Protein AF-A0A836XEV3-F1 (afdb_monomer)

Secondary structure (DSSP, 8-state):
----PPP-SPPPPPSEEEEEEE-TT-SSPEEEEESSHHHHHHHHHHTTTSEEEEEEEEETTEE-SGGGTTPBP-

Solvent-accessible surface area (backbone atoms only — not comparable to full-atom values): 4413 Å² tot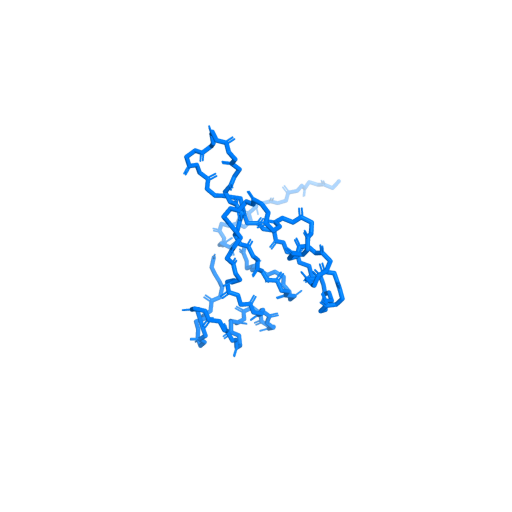al; per-residue (Å²): 132,88,81,70,86,78,81,84,71,76,70,57,53,72,64,25,41,33,33,36,38,29,54,92,96,46,92,67,66,45,80,47,77,29,78,45,73,68,55,46,52,52,46,52,63,75,37,61,92,37,57,65,41,78,41,27,35,28,52,94,34,26,22,77,34,58,86,48,47,80,38,73,49,104

Structure (mmCIF, N/CA/C/O backbone):
data_AF-A0A836XEV3-F1
#
_entry.id   AF-A0A836XEV3-F1
#
loop_
_atom_site.group_PDB
_atom_site.id
_atom_site.type_symbol
_atom_site.label_atom_id
_atom_site.label_alt_id
_atom_site.label_comp_id
_atom_site.label_asym_id
_atom_site.label_entity_id
_atom_site.label_seq_id
_atom_site.pdbx_PDB_ins_code
_atom_site.Cartn_x
_atom_site.Cartn_y
_atom_site.Cartn_z
_atom_site.occupancy
_atom_site.B_iso_or_equiv
_atom_site.auth_seq_id
_atom_site.auth_comp_id
_atom_site.auth_asym_id
_atom_site.auth_atom_id
_atom_site.pdbx_PDB_model_num
ATOM 1 N N . MET A 1 1 ? 33.092 -6.717 10.139 1.00 57.00 1 MET A N 1
ATOM 2 C CA . MET A 1 1 ? 32.896 -7.031 8.703 1.00 57.00 1 MET A CA 1
ATOM 3 C C . MET A 1 1 ? 32.959 -5.729 7.905 1.00 57.00 1 MET A C 1
ATOM 5 O O . MET A 1 1 ? 32.172 -4.835 8.191 1.00 57.00 1 MET A O 1
ATOM 9 N N . LYS A 1 2 ? 33.910 -5.566 6.969 1.00 60.00 2 LYS A N 1
ATOM 10 C CA . LYS A 1 2 ? 33.963 -4.374 6.097 1.00 60.00 2 LYS A CA 1
ATOM 11 C C . LYS A 1 2 ? 32.808 -4.451 5.091 1.00 60.00 2 LYS A C 1
ATOM 13 O O . LYS A 1 2 ? 32.735 -5.392 4.308 1.00 60.00 2 LYS A O 1
ATOM 18 N N . LYS A 1 3 ? 31.884 -3.491 5.146 1.00 75.81 3 LYS A N 1
ATOM 19 C CA . LYS A 1 3 ? 30.747 -3.390 4.222 1.00 75.81 3 LYS A CA 1
ATOM 20 C C . LYS A 1 3 ? 31.280 -2.985 2.842 1.00 75.81 3 LYS A C 1
ATOM 22 O O . LYS A 1 3 ? 31.903 -1.935 2.723 1.00 75.81 3 LYS A O 1
ATOM 27 N N . GLY A 1 4 ? 31.084 -3.831 1.829 1.00 84.94 4 GLY A N 1
ATOM 28 C CA . GLY A 1 4 ? 31.449 -3.525 0.440 1.00 84.94 4 GLY A CA 1
ATOM 29 C C . GLY A 1 4 ? 30.655 -2.342 -0.134 1.00 84.94 4 GLY A C 1
ATO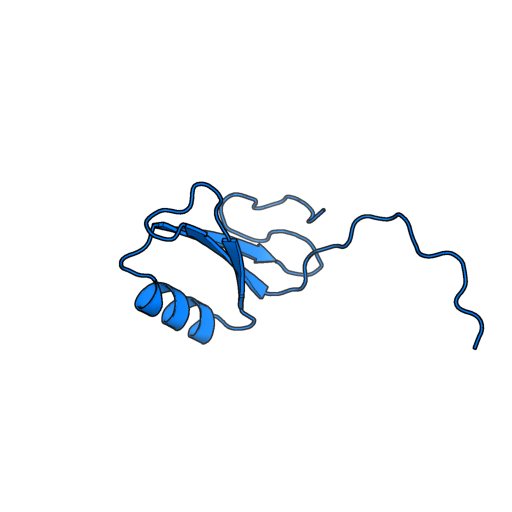M 30 O O . GLY A 1 4 ? 29.780 -1.782 0.533 1.00 84.94 4 GLY A O 1
ATOM 31 N N . ARG A 1 5 ? 30.944 -1.959 -1.386 1.00 88.44 5 ARG A N 1
ATOM 32 C CA . ARG A 1 5 ? 30.246 -0.852 -2.061 1.00 88.44 5 ARG A CA 1
ATOM 33 C C . ARG A 1 5 ? 28.728 -1.112 -2.071 1.00 88.44 5 ARG A C 1
ATOM 35 O O . ARG A 1 5 ? 28.308 -2.180 -2.517 1.00 88.44 5 ARG A O 1
ATOM 42 N N . PRO A 1 6 ? 27.893 -0.166 -1.610 1.00 87.12 6 PRO A N 1
ATOM 43 C CA . PRO A 1 6 ? 26.446 -0.338 -1.645 1.00 87.12 6 PRO A CA 1
ATOM 44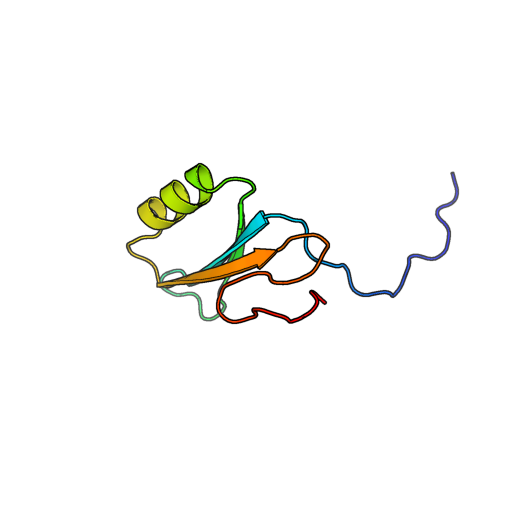 C C . PRO A 1 6 ? 25.934 -0.400 -3.091 1.00 87.12 6 PRO A C 1
ATOM 46 O O . PRO A 1 6 ? 26.451 0.287 -3.976 1.00 87.12 6 PRO A O 1
ATOM 49 N N . SER A 1 7 ? 24.897 -1.209 -3.320 1.00 87.00 7 SER A N 1
ATOM 50 C CA . SER A 1 7 ? 24.219 -1.280 -4.619 1.00 87.00 7 SER A CA 1
ATOM 51 C C . SER A 1 7 ? 23.592 0.067 -4.988 1.00 87.00 7 SER A C 1
ATOM 53 O O . SER A 1 7 ? 23.035 0.754 -4.131 1.00 87.00 7 SER A O 1
ATOM 55 N N . ARG A 1 8 ? 23.668 0.424 -6.277 1.00 88.31 8 ARG A N 1
ATOM 56 C CA . ARG A 1 8 ? 23.014 1.613 -6.856 1.00 88.31 8 ARG A CA 1
ATOM 57 C C . ARG A 1 8 ? 21.646 1.297 -7.463 1.00 88.31 8 ARG A C 1
ATOM 59 O O . ARG A 1 8 ? 20.976 2.215 -7.923 1.00 88.31 8 ARG A O 1
ATOM 66 N N . ALA A 1 9 ? 21.253 0.023 -7.506 1.00 86.19 9 ALA A N 1
ATOM 67 C CA . ALA A 1 9 ? 19.975 -0.369 -8.079 1.00 86.19 9 ALA A CA 1
ATOM 68 C C . ALA A 1 9 ? 18.815 0.219 -7.251 1.00 86.19 9 ALA A C 1
ATOM 70 O O . ALA A 1 9 ? 18.885 0.195 -6.014 1.00 86.19 9 ALA A O 1
ATOM 71 N N . PRO A 1 10 ? 17.758 0.735 -7.901 1.00 87.06 10 PRO A N 1
ATOM 72 C CA . PRO A 1 10 ? 16.575 1.206 -7.199 1.00 87.06 10 PRO A CA 1
ATOM 73 C C . PRO A 1 10 ? 15.948 0.069 -6.385 1.00 87.06 10 PRO A C 1
ATOM 75 O O . PRO A 1 10 ? 15.937 -1.096 -6.795 1.00 87.06 10 PRO A O 1
ATOM 78 N N . LYS A 1 11 ? 15.466 0.405 -5.187 1.00 88.50 11 LYS A N 1
ATOM 79 C CA . LYS A 1 11 ? 14.849 -0.575 -4.294 1.00 88.50 11 LYS A CA 1
ATOM 80 C C . LYS A 1 11 ? 13.425 -0.841 -4.750 1.00 88.50 11 LYS A C 1
ATOM 82 O O . LYS A 1 11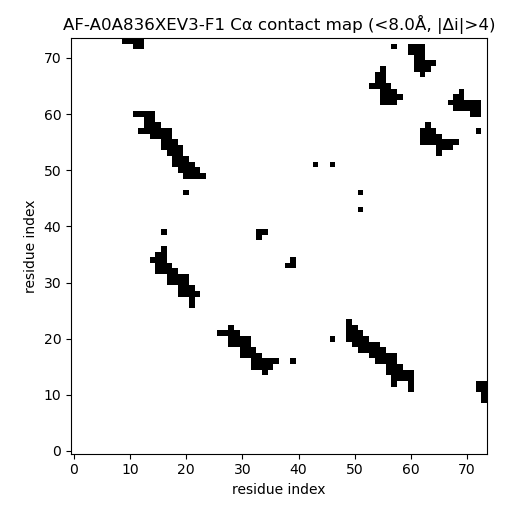 ? 12.599 0.063 -4.756 1.00 88.50 11 LYS A O 1
ATOM 87 N N . LYS A 1 12 ? 13.140 -2.103 -5.045 1.00 91.94 12 LYS A N 1
ATOM 88 C CA . LYS A 1 12 ? 11.794 -2.558 -5.379 1.00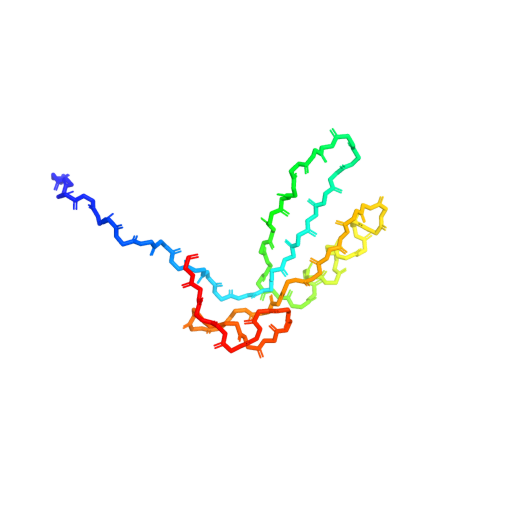 91.94 12 LYS A CA 1
ATOM 89 C C . LYS A 1 12 ? 10.871 -2.490 -4.160 1.00 91.94 12 LYS A C 1
ATOM 91 O O . LYS A 1 12 ? 11.328 -2.508 -3.011 1.00 91.94 12 LYS A O 1
ATOM 96 N N . LEU A 1 13 ? 9.570 -2.413 -4.421 1.00 94.38 13 LEU A N 1
ATOM 97 C CA . LEU A 1 13 ? 8.558 -2.446 -3.370 1.00 94.38 13 LEU A CA 1
ATOM 98 C C . LEU A 1 13 ? 8.387 -3.864 -2.823 1.00 94.38 13 LEU A C 1
ATOM 100 O O . LEU A 1 13 ? 8.617 -4.839 -3.532 1.00 94.38 13 LEU A O 1
ATOM 104 N N . LYS A 1 14 ? 7.995 -3.953 -1.551 1.00 95.06 14 LYS A N 1
ATOM 105 C CA . LYS A 1 14 ? 7.633 -5.220 -0.913 1.00 95.06 14 LYS A CA 1
ATOM 106 C C . LYS A 1 14 ? 6.243 -5.644 -1.369 1.00 95.06 14 LYS A C 1
ATOM 108 O O . LYS A 1 14 ? 5.447 -4.804 -1.783 1.00 95.06 14 LYS A O 1
ATOM 113 N N . ASP A 1 15 ? 5.941 -6.921 -1.213 1.00 96.75 15 ASP A N 1
ATOM 114 C CA . ASP A 1 15 ? 4.616 -7.442 -1.517 1.00 96.75 15 ASP A CA 1
ATOM 115 C C . ASP A 1 15 ? 3.593 -6.956 -0.492 1.00 96.75 15 ASP A C 1
ATOM 117 O O . ASP A 1 15 ? 3.853 -6.970 0.710 1.00 96.75 15 ASP A O 1
ATOM 121 N N . GLY A 1 16 ? 2.437 -6.500 -0.969 1.00 97.31 16 GLY A N 1
ATOM 122 C CA . GLY A 1 16 ? 1.374 -5.967 -0.123 1.00 97.31 16 GLY A CA 1
ATOM 123 C C . GLY A 1 16 ? 0.550 -4.870 -0.785 1.00 97.31 16 GLY A C 1
ATOM 124 O O . GLY A 1 16 ? 0.668 -4.585 -1.973 1.00 97.31 16 GLY A O 1
ATOM 125 N N . TYR A 1 17 ? -0.312 -4.246 0.006 1.00 97.69 17 TYR A N 1
ATOM 126 C CA . TYR A 1 17 ? -1.279 -3.239 -0.406 1.00 97.69 17 TYR A CA 1
ATOM 127 C C . TYR A 1 17 ? -0.720 -1.843 -0.165 1.00 97.69 17 TYR A C 1
ATOM 129 O O . TYR A 1 17 ? -0.349 -1.499 0.957 1.00 97.69 17 TYR A O 1
ATOM 137 N N . TYR A 1 18 ? -0.705 -1.013 -1.200 1.00 97.31 18 TYR A N 1
ATOM 138 C CA . TYR A 1 18 ? -0.200 0.350 -1.133 1.00 97.31 18 TYR A CA 1
ATOM 139 C C . TYR A 1 18 ? -1.327 1.371 -1.235 1.00 97.31 18 TYR A C 1
ATOM 141 O O . TYR A 1 18 ? -2.233 1.261 -2.062 1.00 97.31 18 TYR A O 1
ATOM 149 N N . MET A 1 19 ? -1.230 2.408 -0.412 1.00 96.06 19 MET A N 1
ATOM 150 C CA . MET A 1 19 ? -2.138 3.550 -0.404 1.00 96.06 19 MET A CA 1
ATOM 151 C C . MET A 1 19 ? -1.363 4.858 -0.277 1.00 96.06 19 MET A C 1
ATOM 153 O O . MET A 1 19 ? -0.279 4.906 0.303 1.00 96.06 19 MET A O 1
ATOM 157 N N . SER A 1 20 ? -1.937 5.912 -0.834 1.00 95.69 20 SER A N 1
ATOM 158 C CA . SER A 1 20 ? -1.493 7.294 -0.737 1.00 95.69 20 SER A CA 1
ATOM 159 C C . SER A 1 20 ? -2.431 8.035 0.205 1.00 95.69 20 SER A C 1
ATOM 161 O O . SER A 1 20 ? -3.648 7.906 0.078 1.00 95.69 20 SER A O 1
ATOM 163 N N . ILE A 1 21 ? -1.887 8.787 1.156 1.00 95.69 21 ILE A N 1
ATOM 164 C CA . ILE A 1 21 ? -2.664 9.620 2.075 1.00 95.69 21 ILE A CA 1
ATOM 165 C C . ILE A 1 21 ? -2.083 11.025 2.068 1.00 95.69 21 ILE A C 1
ATOM 167 O O . ILE A 1 21 ? -0.896 11.206 2.340 1.00 95.69 21 ILE A O 1
ATOM 171 N N . THR A 1 22 ? -2.927 12.022 1.829 1.00 95.00 22 THR A N 1
ATOM 172 C CA . THR A 1 22 ? -2.570 13.431 2.036 1.00 95.00 22 THR A CA 1
ATOM 173 C C . THR A 1 22 ? -3.260 13.945 3.292 1.00 95.00 22 THR A C 1
ATOM 175 O O . THR A 1 22 ? -4.490 13.889 3.403 1.00 95.00 22 THR A O 1
ATOM 178 N N . LEU A 1 23 ? -2.470 14.426 4.255 1.00 89.50 23 LEU A N 1
ATOM 179 C CA . LEU A 1 23 ? -2.987 15.012 5.487 1.00 89.50 23 LEU A CA 1
ATOM 180 C C . LEU A 1 23 ? -3.509 16.429 5.232 1.00 89.50 23 LEU A C 1
ATOM 182 O O . LEU A 1 23 ? -3.101 17.107 4.284 1.00 89.50 23 LEU A O 1
ATOM 186 N N . LYS A 1 24 ? -4.405 16.897 6.106 1.00 82.88 24 LYS A N 1
ATOM 187 C CA . LYS A 1 24 ? -4.839 18.297 6.082 1.00 82.88 24 LYS A CA 1
ATOM 188 C C . LYS A 1 24 ? -3.604 19.170 6.343 1.00 82.88 24 LYS A C 1
ATOM 190 O O . LYS A 1 24 ? -2.903 18.945 7.324 1.00 82.88 24 LYS A O 1
ATOM 195 N N . ASN A 1 25 ? -3.336 20.121 5.449 1.00 84.00 25 ASN A N 1
ATOM 196 C CA . ASN A 1 25 ? -2.195 21.055 5.469 1.00 84.00 25 ASN A CA 1
ATOM 197 C C . ASN A 1 25 ? -0.844 20.512 4.971 1.00 84.00 25 ASN A C 1
ATOM 199 O O . ASN A 1 25 ? 0.166 21.204 5.082 1.00 84.00 25 ASN A O 1
ATOM 203 N N . THR A 1 26 ? -0.795 19.318 4.376 1.00 86.38 26 THR A N 1
ATOM 204 C CA . THR A 1 26 ? 0.419 18.830 3.701 1.00 86.38 26 THR A CA 1
ATOM 205 C C . THR A 1 26 ? 0.226 18.822 2.194 1.00 86.38 26 THR A C 1
ATOM 207 O O . THR A 1 26 ? -0.753 18.270 1.705 1.00 86.38 26 THR A O 1
ATOM 210 N N . VAL A 1 27 ? 1.182 19.374 1.446 1.00 86.00 27 VAL A N 1
ATOM 211 C CA . VAL A 1 27 ? 1.152 19.340 -0.028 1.00 86.00 27 VAL A CA 1
ATOM 212 C C . VAL A 1 27 ? 1.560 17.964 -0.567 1.00 86.00 27 VAL A C 1
ATOM 214 O O . VAL A 1 27 ? 1.085 17.531 -1.614 1.00 86.00 27 VAL A O 1
ATOM 217 N N . LYS A 1 28 ? 2.448 17.256 0.142 1.00 93.00 28 LYS A N 1
ATOM 218 C CA . LYS A 1 28 ? 3.021 15.989 -0.325 1.00 93.00 28 LYS A CA 1
ATOM 219 C C . LYS A 1 28 ? 2.250 14.788 0.237 1.00 93.00 28 LYS A C 1
ATOM 221 O O . LYS A 1 28 ? 2.133 14.688 1.459 1.00 93.00 28 LYS A O 1
ATOM 226 N N . PRO A 1 29 ? 1.779 13.862 -0.616 1.00 93.88 29 PRO A N 1
ATOM 227 C CA . PRO A 1 29 ? 1.163 12.627 -0.155 1.00 93.88 29 PRO A CA 1
ATOM 228 C C . PRO A 1 29 ? 2.196 11.675 0.458 1.00 93.88 29 PRO A C 1
ATOM 230 O O . PRO A 1 29 ? 3.346 11.604 0.020 1.00 93.88 29 PRO A O 1
ATOM 233 N N . ILE A 1 30 ? 1.759 10.893 1.442 1.00 93.94 30 ILE A N 1
ATOM 234 C CA . ILE A 1 30 ? 2.546 9.844 2.091 1.00 93.94 30 ILE A CA 1
ATOM 235 C C . ILE A 1 30 ? 2.075 8.489 1.568 1.00 93.94 30 ILE A C 1
ATOM 237 O O . ILE A 1 30 ? 0.886 8.175 1.610 1.00 93.94 30 ILE A O 1
ATOM 241 N N . ARG A 1 31 ? 3.017 7.657 1.115 1.00 94.44 31 ARG A N 1
ATOM 242 C CA . ARG A 1 31 ? 2.734 6.278 0.709 1.00 94.44 31 ARG A CA 1
ATOM 243 C C . ARG A 1 31 ? 2.875 5.334 1.900 1.00 94.44 31 ARG A C 1
ATOM 245 O O . ARG A 1 31 ? 3.941 5.262 2.504 1.00 94.44 31 ARG A O 1
ATOM 252 N N . ILE A 1 32 ? 1.822 4.578 2.190 1.00 95.25 32 ILE A N 1
ATOM 253 C CA . ILE A 1 32 ? 1.782 3.561 3.245 1.00 95.25 32 ILE A CA 1
ATOM 254 C C . ILE A 1 32 ? 1.593 2.185 2.604 1.00 95.25 32 ILE A C 1
ATOM 256 O O . ILE A 1 32 ? 0.866 2.049 1.620 1.00 95.25 32 ILE A O 1
ATOM 260 N N . MET A 1 33 ? 2.258 1.179 3.169 1.00 96.38 33 MET A N 1
ATOM 261 C CA . MET A 1 33 ? 2.133 -0.228 2.793 1.00 96.38 33 MET A CA 1
ATOM 262 C C . MET A 1 33 ? 1.496 -1.020 3.936 1.00 96.38 33 MET A C 1
ATOM 264 O O . MET A 1 33 ? 1.797 -0.755 5.102 1.00 96.38 33 MET A O 1
ATOM 268 N N . ARG A 1 34 ? 0.612 -1.959 3.591 1.00 97.56 34 ARG A N 1
ATOM 269 C CA . ARG A 1 34 ? -0.013 -2.935 4.491 1.00 97.56 34 ARG A CA 1
ATOM 270 C C . ARG A 1 34 ? 0.131 -4.337 3.934 1.00 97.56 34 ARG A C 1
ATOM 272 O O . ARG A 1 34 ? 0.056 -4.524 2.724 1.00 97.56 34 ARG A O 1
ATOM 279 N N . GLU A 1 35 ? 0.320 -5.313 4.808 1.00 97.19 35 GLU A N 1
ATOM 280 C CA . GLU A 1 35 ? 0.553 -6.695 4.386 1.00 97.19 35 GLU A CA 1
ATOM 281 C C . GLU A 1 35 ? -0.769 -7.386 4.051 1.00 97.19 35 GLU A C 1
ATOM 283 O O . GLU A 1 35 ? -0.865 -8.129 3.075 1.00 97.19 35 GLU A O 1
ATOM 288 N N . THR A 1 36 ? -1.827 -7.083 4.810 1.00 97.25 36 THR A N 1
ATOM 289 C CA . THR A 1 36 ? -3.118 -7.770 4.686 1.00 97.25 36 THR A CA 1
ATOM 290 C C . THR A 1 36 ? -4.253 -6.846 4.253 1.00 97.25 36 THR A C 1
ATOM 292 O O . THR A 1 36 ? -4.251 -5.636 4.493 1.00 97.25 36 THR A O 1
ATOM 295 N N . ILE A 1 37 ? -5.297 -7.441 3.668 1.00 95.00 37 ILE A N 1
ATOM 296 C CA . ILE A 1 37 ? -6.512 -6.711 3.286 1.00 95.00 37 ILE A CA 1
ATOM 297 C C . ILE A 1 37 ? -7.267 -6.157 4.505 1.00 95.00 37 ILE A C 1
ATOM 299 O O . ILE A 1 37 ? -7.880 -5.095 4.429 1.00 95.00 37 ILE A O 1
ATOM 303 N N . LYS A 1 38 ? -7.187 -6.838 5.658 1.00 97.19 38 LYS A N 1
ATOM 304 C CA . LYS A 1 38 ? -7.788 -6.365 6.914 1.00 97.19 38 LYS A CA 1
ATOM 305 C C . LYS A 1 38 ? -7.141 -5.058 7.364 1.00 97.19 38 LYS A C 1
ATOM 307 O O . LYS A 1 38 ? -7.841 -4.109 7.702 1.00 97.19 38 LYS A O 1
ATOM 312 N N . GLU A 1 39 ? -5.815 -4.984 7.304 1.00 97.25 39 GLU A N 1
ATOM 313 C CA . GLU A 1 39 ? -5.078 -3.762 7.621 1.00 97.25 39 GLU A CA 1
ATOM 314 C C . GLU A 1 39 ? -5.339 -2.634 6.619 1.00 97.25 39 GLU A C 1
ATOM 316 O O . GLU A 1 39 ? -5.418 -1.472 7.019 1.00 97.25 39 GLU A O 1
ATOM 321 N N . LEU A 1 40 ? -5.495 -2.958 5.330 1.00 96.38 40 LEU A N 1
ATOM 322 C CA . LEU A 1 40 ? -5.915 -1.993 4.312 1.00 96.38 40 LEU A CA 1
ATOM 323 C C . LEU A 1 40 ? -7.288 -1.401 4.655 1.00 96.38 40 LEU A C 1
ATOM 325 O O . LEU A 1 40 ? -7.449 -0.182 4.640 1.00 96.38 40 LEU A O 1
ATOM 329 N N . ASN A 1 41 ? -8.263 -2.250 4.982 1.00 96.69 41 ASN A N 1
ATOM 330 C CA . ASN A 1 41 ? -9.611 -1.811 5.337 1.00 96.69 41 ASN A CA 1
ATOM 331 C C . ASN A 1 41 ? -9.595 -0.947 6.600 1.00 96.69 41 ASN A C 1
ATOM 333 O O . ASN A 1 41 ? -10.171 0.139 6.609 1.00 96.69 41 ASN A O 1
ATOM 337 N N . HIS A 1 42 ? -8.841 -1.363 7.617 1.00 97.19 42 HIS A N 1
ATOM 338 C CA . HIS A 1 42 ? -8.653 -0.563 8.821 1.00 97.19 42 HIS A CA 1
ATOM 339 C C . HIS A 1 42 ? -8.004 0.799 8.516 1.00 97.19 42 HIS A C 1
ATOM 341 O O . HIS A 1 42 ? -8.420 1.828 9.047 1.00 97.19 42 HIS A O 1
ATOM 347 N N . ALA A 1 43 ? -7.011 0.846 7.621 1.00 95.44 43 ALA A N 1
ATOM 348 C CA . ALA A 1 43 ? -6.404 2.101 7.186 1.00 95.44 43 ALA A CA 1
ATOM 349 C C . ALA A 1 43 ? -7.407 2.994 6.435 1.00 95.44 43 ALA A C 1
ATOM 351 O O . ALA A 1 43 ? -7.449 4.199 6.681 1.00 95.44 43 ALA A O 1
ATOM 352 N N . LYS A 1 44 ? -8.242 2.415 5.567 1.00 95.12 44 LYS A N 1
ATOM 353 C CA . LYS A 1 44 ? -9.295 3.136 4.841 1.00 95.12 44 LYS A CA 1
ATOM 354 C C . LYS A 1 44 ? -10.288 3.796 5.801 1.00 95.12 44 LYS A C 1
ATOM 356 O O . LYS A 1 44 ? -10.623 4.962 5.620 1.00 95.12 44 LYS A O 1
ATOM 361 N N . GLU A 1 45 ? -10.701 3.093 6.853 1.00 96.12 45 GLU A N 1
ATOM 362 C CA . GLU A 1 45 ? -11.566 3.654 7.898 1.00 96.12 45 GLU A CA 1
ATOM 363 C C . GLU A 1 45 ? -10.858 4.740 8.712 1.00 96.12 45 GLU A C 1
ATOM 365 O O . GLU A 1 45 ? -11.397 5.833 8.903 1.00 96.12 45 GLU A O 1
ATOM 370 N N . LYS A 1 46 ? -9.621 4.472 9.147 1.00 94.88 46 LYS A N 1
ATOM 371 C CA . LYS A 1 46 ? -8.814 5.405 9.943 1.00 94.88 46 LYS A CA 1
ATOM 372 C C . LYS A 1 46 ? -8.566 6.726 9.214 1.00 94.88 46 LYS A C 1
ATOM 374 O O . LYS A 1 46 ? -8.600 7.792 9.828 1.00 94.88 46 LYS A O 1
ATOM 379 N N . PHE A 1 47 ? -8.322 6.669 7.908 1.00 93.38 47 PHE A N 1
ATOM 380 C CA . PHE A 1 47 ? -8.009 7.833 7.083 1.00 93.38 47 PHE A CA 1
ATOM 381 C C . PHE A 1 47 ? -9.193 8.331 6.248 1.00 93.38 47 PHE A C 1
ATOM 383 O O . PHE A 1 47 ? -8.984 9.137 5.348 1.00 93.38 47 PHE A O 1
ATOM 390 N N . LYS A 1 48 ? -10.434 7.952 6.581 1.00 92.25 48 LYS A N 1
ATOM 391 C CA . LYS A 1 48 ? -11.643 8.370 5.843 1.00 92.25 48 LYS A CA 1
ATOM 392 C C . LYS A 1 48 ? -11.814 9.890 5.695 1.00 92.25 48 LYS A C 1
ATOM 394 O O . 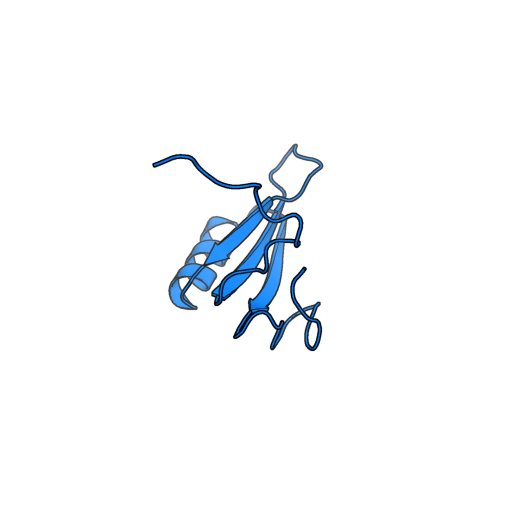LYS A 1 48 ? -12.389 10.353 4.722 1.00 92.25 48 LYS A O 1
ATOM 399 N N . ASN A 1 49 ? -11.304 10.661 6.659 1.00 92.88 49 ASN A N 1
ATOM 400 C CA . ASN A 1 49 ? -11.379 12.130 6.681 1.00 92.88 49 ASN A CA 1
ATOM 401 C C . ASN A 1 49 ? -10.194 12.817 5.972 1.00 92.88 49 ASN A C 1
ATOM 403 O O . ASN A 1 49 ? -10.070 14.043 6.022 1.00 92.88 49 ASN A O 1
ATOM 407 N N . HIS A 1 50 ? -9.294 12.031 5.384 1.00 92.06 50 HIS A N 1
ATOM 408 C CA . HIS A 1 50 ? -8.123 12.480 4.640 1.00 92.06 50 HIS A CA 1
ATOM 409 C C . HIS A 1 50 ? -8.268 12.090 3.169 1.00 92.06 50 HIS A C 1
ATOM 411 O O . HIS A 1 50 ? -9.106 11.259 2.822 1.00 92.06 50 HIS A O 1
ATOM 417 N N . ASN A 1 51 ? -7.433 12.663 2.299 1.00 92.00 51 ASN A N 1
ATOM 418 C CA . ASN A 1 51 ? -7.412 12.251 0.899 1.00 92.00 51 ASN A CA 1
ATOM 419 C C . ASN A 1 51 ? -6.695 10.898 0.784 1.00 92.00 51 ASN A C 1
ATOM 421 O O . ASN A 1 51 ? -5.476 10.842 0.610 1.00 92.00 51 ASN A O 1
ATOM 425 N N . PHE A 1 52 ? -7.454 9.823 0.991 1.00 94.50 52 PHE A N 1
ATOM 426 C CA . PHE A 1 52 ? -7.004 8.444 0.887 1.00 94.50 52 PHE A CA 1
ATOM 427 C C . PHE A 1 52 ? -7.211 7.934 -0.540 1.00 94.50 52 PHE A C 1
ATOM 429 O O . PHE A 1 52 ? -8.330 7.928 -1.051 1.00 94.50 52 PHE A O 1
ATOM 436 N N . GLN A 1 53 ? -6.150 7.418 -1.152 1.00 95.31 53 GLN A N 1
ATOM 437 C CA . GLN A 1 53 ? -6.194 6.793 -2.468 1.00 95.31 53 GLN A CA 1
ATOM 438 C C . GLN A 1 53 ? -5.508 5.431 -2.423 1.00 95.31 53 GLN A C 1
ATOM 440 O O . GLN A 1 53 ? -4.332 5.318 -2.080 1.00 95.31 53 GLN A O 1
ATOM 445 N N . TYR A 1 54 ? -6.225 4.382 -2.813 1.00 96.00 54 TYR A N 1
ATOM 446 C CA . TYR A 1 54 ? -5.619 3.073 -3.022 1.00 96.00 54 TYR A CA 1
ATOM 447 C C . TYR A 1 54 ? -4.783 3.083 -4.310 1.00 96.00 54 TYR A C 1
ATOM 449 O O . TYR A 1 54 ? -5.273 3.488 -5.363 1.00 96.00 54 TYR A O 1
ATOM 457 N N . ILE A 1 55 ? -3.515 2.672 -4.218 1.00 95.88 55 ILE A N 1
ATOM 458 C CA . ILE A 1 55 ? -2.571 2.680 -5.346 1.00 95.88 55 ILE A CA 1
ATOM 459 C C . ILE A 1 55 ? -2.598 1.329 -6.065 1.00 95.88 55 ILE A C 1
ATOM 461 O O . ILE A 1 55 ? -2.587 1.279 -7.294 1.00 95.88 55 ILE A O 1
ATOM 465 N N . GLY A 1 56 ? -2.644 0.245 -5.294 1.00 96.50 56 GLY A N 1
ATOM 466 C CA . GLY A 1 56 ? -2.658 -1.118 -5.808 1.00 96.50 56 GLY A CA 1
ATOM 467 C C . GLY A 1 56 ? -1.957 -2.100 -4.875 1.00 96.50 56 GLY A C 1
ATOM 468 O O . GLY A 1 56 ? -1.399 -1.728 -3.838 1.00 96.50 56 GLY A O 1
ATOM 469 N N . ARG A 1 57 ? -1.984 -3.367 -5.254 1.00 97.25 57 ARG A N 1
ATOM 470 C CA . ARG A 1 57 ? -1.308 -4.490 -4.629 1.00 97.25 57 ARG A CA 1
ATOM 471 C C . ARG A 1 57 ? -0.065 -4.829 -5.434 1.00 97.25 57 ARG A C 1
ATOM 473 O O . ARG A 1 57 ? -0.094 -4.874 -6.664 1.00 97.25 57 ARG A O 1
ATOM 480 N N . VAL A 1 58 ? 1.021 -5.058 -4.714 1.00 97.38 58 VAL A N 1
ATOM 481 C CA . VAL A 1 58 ? 2.293 -5.514 -5.254 1.00 97.38 58 VAL A CA 1
ATOM 482 C C . VAL A 1 58 ? 2.473 -6.981 -4.899 1.00 97.38 58 VAL A C 1
ATOM 484 O O . VAL A 1 58 ? 2.281 -7.357 -3.743 1.00 97.38 58 VAL A O 1
ATOM 487 N N . GLU A 1 59 ? 2.855 -7.781 -5.886 1.00 96.69 59 GLU A N 1
ATOM 488 C CA . GLU A 1 59 ? 3.347 -9.147 -5.709 1.00 96.69 59 GLU A CA 1
ATOM 489 C C . GLU A 1 59 ? 4.545 -9.370 -6.625 1.00 96.69 59 GLU A C 1
ATOM 491 O O . GLU A 1 59 ? 4.534 -8.952 -7.786 1.00 96.69 59 GLU A O 1
ATOM 496 N N . ASN A 1 60 ? 5.596 -10.013 -6.114 1.00 94.88 60 ASN A N 1
ATOM 497 C CA . ASN A 1 60 ? 6.832 -10.265 -6.851 1.00 94.88 60 ASN A CA 1
ATOM 498 C C . ASN A 1 60 ? 7.404 -9.003 -7.516 1.00 94.88 60 ASN A C 1
ATOM 500 O O . ASN A 1 60 ? 8.006 -9.065 -8.591 1.00 94.88 60 ASN A O 1
ATOM 504 N N . HIS A 1 61 ? 7.255 -7.853 -6.852 1.00 94.44 61 HIS A N 1
ATOM 505 C CA . HIS A 1 61 ? 7.662 -6.535 -7.346 1.00 94.44 61 HIS A CA 1
ATOM 506 C C . HIS A 1 61 ? 6.868 -5.995 -8.551 1.00 94.44 61 HIS A C 1
ATOM 508 O O . HIS A 1 61 ?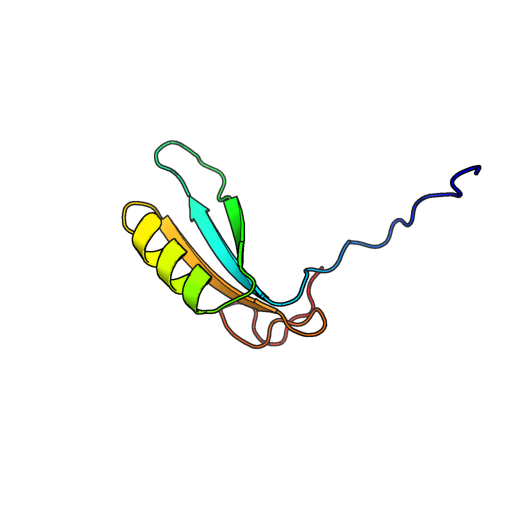 7.322 -5.025 -9.165 1.00 94.44 61 HIS A O 1
ATOM 514 N N . PHE A 1 62 ? 5.710 -6.564 -8.885 1.00 96.00 62 PHE A N 1
ATOM 515 C CA . PHE A 1 62 ? 4.795 -6.066 -9.915 1.00 96.00 62 PHE A CA 1
ATOM 516 C C . PHE A 1 62 ? 3.482 -5.601 -9.302 1.00 96.00 62 PHE A C 1
ATOM 518 O O . PHE A 1 62 ? 2.977 -6.199 -8.357 1.00 96.00 62 PHE A O 1
ATOM 525 N N . TRP A 1 63 ? 2.907 -4.545 -9.869 1.00 96.69 63 TRP A N 1
ATOM 526 C CA . TRP A 1 63 ? 1.555 -4.115 -9.537 1.00 96.69 63 TRP A CA 1
ATOM 527 C C . TRP A 1 63 ? 0.545 -5.055 -10.197 1.00 96.69 63 TRP A C 1
ATOM 529 O O . TRP A 1 63 ? 0.428 -5.075 -11.424 1.00 96.69 63 TRP A O 1
ATOM 539 N N . ILE A 1 64 ? -0.194 -5.823 -9.404 1.00 97.19 64 ILE A N 1
ATOM 540 C CA . ILE A 1 64 ? -1.177 -6.787 -9.924 1.00 97.19 64 ILE A CA 1
ATOM 541 C C . ILE A 1 64 ? -2.572 -6.177 -10.100 1.00 97.19 64 ILE A C 1
ATOM 543 O O . ILE A 1 64 ? -3.377 -6.669 -10.894 1.00 97.19 64 ILE A O 1
ATOM 547 N N . ASP A 1 65 ? -2.847 -5.070 -9.412 1.00 96.31 65 ASP A N 1
ATOM 548 C CA . ASP A 1 65 ? -4.086 -4.305 -9.517 1.00 96.31 65 ASP A CA 1
ATOM 549 C C . ASP A 1 65 ? -3.845 -2.789 -9.339 1.00 96.31 65 ASP A C 1
ATOM 551 O O . ASP A 1 65 ? -2.706 -2.308 -9.315 1.00 96.31 65 ASP A O 1
ATOM 555 N N . GLY A 1 66 ? -4.942 -2.031 -9.256 1.00 93.25 66 GLY A N 1
ATOM 556 C CA . GLY A 1 66 ? -4.919 -0.596 -8.994 1.00 93.25 66 GLY A CA 1
ATOM 557 C C . GLY A 1 66 ? -4.462 0.245 -10.185 1.00 93.25 66 GLY A C 1
ATOM 558 O O . GLY A 1 66 ? -4.442 -0.201 -11.333 1.00 93.25 66 GLY A O 1
ATOM 559 N N . ILE A 1 67 ? -4.094 1.495 -9.904 1.00 92.12 67 ILE A N 1
ATOM 560 C CA . ILE A 1 67 ? -3.758 2.494 -10.932 1.00 92.12 67 ILE A CA 1
ATOM 561 C C . ILE A 1 67 ? -2.479 2.155 -11.706 1.00 92.12 67 ILE A C 1
ATOM 563 O O . ILE A 1 67 ? -2.247 2.677 -12.794 1.00 92.12 67 ILE A O 1
ATOM 567 N N . HIS A 1 68 ? -1.631 1.294 -11.146 1.00 91.19 68 HIS A N 1
ATOM 568 C CA . HIS A 1 68 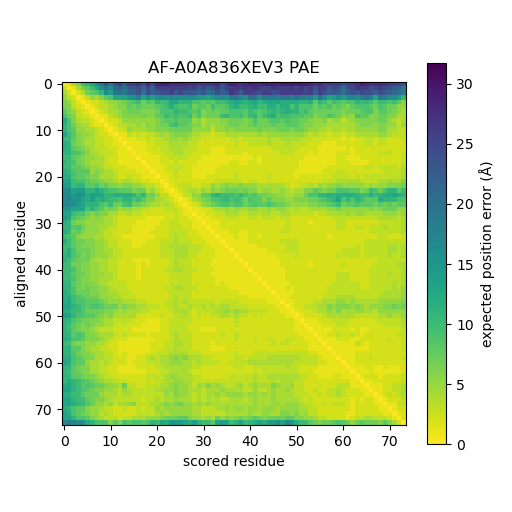? -0.341 0.926 -11.724 1.00 91.19 68 HIS A CA 1
ATOM 569 C C . HIS A 1 68 ? -0.300 -0.504 -12.260 1.00 91.19 68 HIS A C 1
ATOM 571 O O . HIS A 1 68 ? 0.784 -0.975 -12.603 1.00 91.19 68 HIS A O 1
ATOM 577 N N . LYS A 1 69 ? -1.451 -1.181 -12.354 1.00 94.88 69 LYS A N 1
ATOM 578 C CA . LYS A 1 69 ? -1.553 -2.572 -12.802 1.00 94.88 69 LYS A CA 1
ATOM 579 C C . LYS A 1 69 ? -0.689 -2.859 -14.038 1.00 94.88 69 LYS A C 1
ATOM 581 O O . LYS A 1 69 ? -0.724 -2.123 -15.022 1.00 94.88 69 LYS A O 1
ATOM 586 N N . GLY A 1 70 ? 0.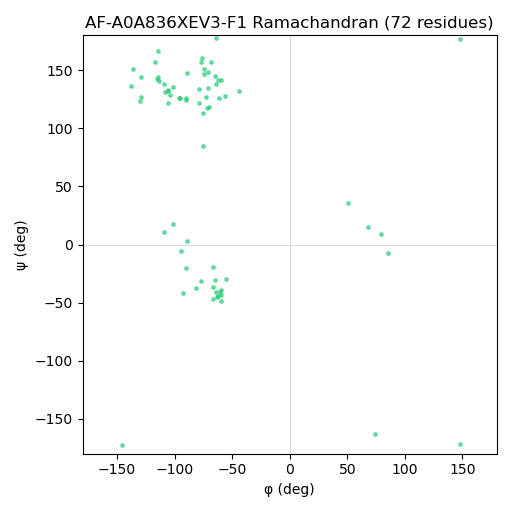076 -3.947 -13.975 1.00 92.38 70 GLY A N 1
ATOM 587 C CA . GLY A 1 70 ? 0.957 -4.426 -15.042 1.00 92.38 70 GLY A CA 1
ATOM 588 C C . GLY A 1 70 ? 2.346 -3.784 -15.065 1.00 92.38 70 GLY A C 1
ATOM 589 O O . GLY A 1 70 ? 3.206 -4.235 -15.817 1.00 92.38 70 GLY A O 1
ATOM 590 N N . LYS A 1 71 ? 2.609 -2.761 -14.243 1.00 94.25 71 LYS A N 1
ATOM 591 C CA . LYS A 1 71 ? 3.929 -2.121 -14.170 1.00 94.25 71 LYS A CA 1
ATOM 592 C C . LYS A 1 71 ? 4.821 -2.807 -13.139 1.00 94.25 71 LYS A C 1
ATOM 594 O O . LYS A 1 71 ? 4.357 -3.259 -12.091 1.00 94.25 71 LYS A O 1
ATOM 599 N N . GLN A 1 72 ? 6.123 -2.828 -13.408 1.00 93.44 72 GLN A N 1
ATOM 600 C CA . GLN A 1 72 ? 7.117 -3.213 -12.412 1.00 93.44 72 GLN A CA 1
ATOM 601 C C . GLN A 1 72 ? 7.304 -2.079 -11.395 1.00 93.44 72 GLN A C 1
ATOM 603 O O . GLN A 1 72 ? 7.198 -0.898 -11.726 1.00 93.44 72 GLN A O 1
ATOM 608 N N . THR A 1 73 ? 7.582 -2.438 -10.148 1.00 90.56 73 THR A N 1
ATOM 609 C CA . THR A 1 73 ? 7.936 -1.485 -9.097 1.00 90.56 73 THR A CA 1
ATOM 610 C C . THR A 1 73 ? 9.396 -1.062 -9.244 1.00 90.56 73 THR A C 1
ATOM 612 O O . THR A 1 73 ? 10.287 -1.893 -9.457 1.00 90.56 73 THR A O 1
ATOM 615 N N . THR A 1 74 ? 9.625 0.242 -9.138 1.00 81.06 74 THR A N 1
ATOM 616 C CA . THR A 1 74 ? 10.929 0.903 -9.238 1.00 81.06 74 THR A CA 1
ATOM 617 C C . THR A 1 74 ? 11.097 1.908 -8.113 1.00 81.06 74 THR A C 1
ATOM 619 O O . THR A 1 74 ? 10.071 2.426 -7.606 1.00 81.06 74 THR A O 1
#

Nearest PDB structures (foldseek):
  4fwd-assembly1_A  TM=4.344E-01  e=9.470E+00  Meiothermus taiwanensis

Foldseek 3Di:
DDDPDDDPDDDFDDFFWWKWWDDVPRPDIDIDGDHDPVVVVVVCVVRVVTPIGTAAGDDPQAGCDHPRHPDGGD

Mean predicted aligned error: 4.83 Å

Radius of gyration: 14.95 Å; Cα contacts (8 Å, |Δi|>4): 123; chains: 1; bounding box: 46×31×25 Å

pLDDT: mean 92.2, std 7.16, range [57.0, 97.69]

Sequence (74 aa):
MKKGRPSRAPKKLKDGYYMSITLKNTVKPIRIMRETIKELNHAKEKFKNHNFQYIGRVENHFWIDGIHKGKQTT